Protein AF-A0A453GBL3-F1 (afdb_monomer)

Sequence (141 aa):
MADIVLGLTKSVVEGTLSKVKSAIEEEAGLKVRVQHDLVSITGEFEMMQSFLNAVDREQVQNNVVRTWVRQLRDLAYDVEDCIEFVIHVDNKSSTWWRRLLPSCMVAVPPLDEAVSDVKQLKARVEDVSQRNMRYNLISDP

Organism: Aegilops tauschii subsp. strangulata (NCBI:txid200361)

Radius of gyration: 23.39 Å; Cα contacts (8 Å, |Δi|>4): 67; chains: 1; bounding box: 52×24×80 Å

pLDDT: mean 83.93, std 12.63, range [44.25, 97.0]

Foldseek 3Di:
DVVVVVVVVVVVVVVLVVLLVVLVVVLVVLVVLLVVLVVLLVVLVVVVVVVVVVQDPVNCVDPLVVVLVVLVVVLVVLNVVLVVLVVVLVVVVVCSCLSSDPPVVDDPRSSVVSSVSSVVSSVSSVVSVVSCCVPPVDPDD

Solvent-accessible surface area (backbone atoms only — not comparable to full-atom values): 8006 Å² total; per-residue (Å²): 113,68,67,60,54,52,52,52,50,50,52,54,51,53,53,48,53,52,51,54,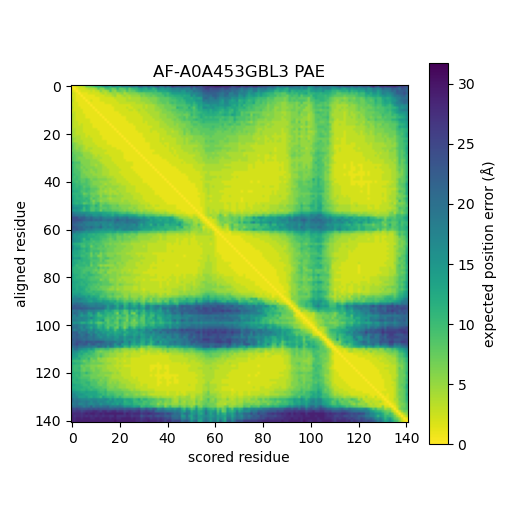51,53,48,52,55,51,52,53,53,47,54,54,50,44,53,53,45,52,52,52,44,46,56,52,49,54,51,52,51,52,50,60,73,70,57,50,83,71,55,57,70,37,68,66,52,47,51,49,55,49,52,52,53,56,49,49,52,55,50,52,56,48,50,54,50,43,54,54,38,60,77,52,53,84,56,60,68,55,71,76,48,62,78,93,78,51,74,84,54,63,61,62,52,43,43,51,51,50,52,51,48,40,54,51,52,52,51,54,53,53,51,41,51,76,77,57,70,64,95,70,133

Structure (mmCIF, N/CA/C/O backbone):
data_AF-A0A453GBL3-F1
#
_entry.id   AF-A0A453GBL3-F1
#
loop_
_atom_site.group_PDB
_atom_site.id
_atom_site.type_symbol
_atom_site.label_atom_id
_atom_site.label_alt_id
_atom_site.label_comp_id
_atom_site.label_asym_id
_atom_site.label_entity_id
_atom_site.label_seq_id
_atom_site.pdbx_PDB_ins_code
_atom_site.Cartn_x
_atom_site.Cartn_y
_atom_site.Cartn_z
_atom_site.occupancy
_atom_site.B_iso_or_equiv
_atom_site.auth_seq_id
_atom_site.auth_comp_id
_atom_site.auth_asym_id
_atom_site.auth_atom_id
_atom_site.pdbx_PDB_model_num
ATOM 1 N N . MET A 1 1 ? 28.535 7.336 -46.933 1.00 70.38 1 MET A N 1
ATOM 2 C CA . MET A 1 1 ? 27.222 6.727 -46.601 1.00 70.38 1 MET A CA 1
ATOM 3 C C . MET A 1 1 ? 27.321 5.832 -45.366 1.00 70.38 1 MET A C 1
ATOM 5 O O . MET A 1 1 ? 26.498 5.995 -44.476 1.00 70.38 1 MET A O 1
ATOM 9 N N . ALA A 1 2 ? 28.341 4.968 -45.261 1.00 84.12 2 ALA A N 1
ATOM 10 C CA . ALA A 1 2 ? 28.565 4.105 -44.094 1.00 84.12 2 ALA A CA 1
ATOM 11 C C . ALA A 1 2 ? 28.673 4.861 -42.750 1.00 84.12 2 ALA A C 1
ATOM 13 O O . ALA A 1 2 ? 28.019 4.467 -41.792 1.00 84.12 2 ALA A O 1
ATOM 14 N N . ASP A 1 3 ? 29.395 5.987 -42.693 1.00 88.75 3 ASP A N 1
ATOM 15 C CA . ASP A 1 3 ? 29.578 6.748 -41.441 1.00 88.75 3 ASP A CA 1
ATOM 16 C C . ASP A 1 3 ? 28.279 7.367 -40.902 1.00 88.75 3 ASP A C 1
ATOM 18 O O . ASP A 1 3 ? 28.069 7.433 -39.693 1.00 88.75 3 ASP A O 1
ATOM 22 N N . ILE A 1 4 ? 27.370 7.773 -41.798 1.00 91.38 4 ILE A N 1
ATOM 23 C CA . ILE A 1 4 ? 26.052 8.311 -41.426 1.00 91.38 4 ILE A CA 1
ATOM 24 C C . ILE A 1 4 ? 25.187 7.195 -40.838 1.00 91.38 4 ILE A C 1
ATOM 26 O O . ILE A 1 4 ? 24.590 7.369 -39.779 1.00 91.38 4 ILE A O 1
ATOM 30 N N . VAL A 1 5 ? 25.150 6.032 -41.495 1.00 93.44 5 VAL A N 1
ATOM 31 C CA . VAL A 1 5 ? 24.410 4.861 -41.002 1.00 93.44 5 VAL A CA 1
ATOM 32 C C . VAL A 1 5 ? 24.958 4.402 -39.649 1.00 93.44 5 VAL A C 1
ATOM 34 O O . VAL A 1 5 ? 24.181 4.121 -38.737 1.00 93.44 5 VAL A O 1
ATOM 37 N N . LEU A 1 6 ? 26.283 4.389 -39.483 1.00 92.56 6 LEU A N 1
ATOM 38 C CA . LEU A 1 6 ? 26.938 4.051 -38.221 1.00 92.56 6 LEU A CA 1
ATOM 39 C C . LEU A 1 6 ? 26.584 5.048 -37.107 1.00 92.56 6 LEU A C 1
ATOM 41 O O . LEU A 1 6 ? 26.213 4.629 -36.010 1.00 92.56 6 LEU A O 1
ATOM 45 N N . GLY A 1 7 ? 26.644 6.353 -37.389 1.00 95.00 7 GLY A N 1
ATOM 46 C CA . GLY A 1 7 ? 26.283 7.404 -36.434 1.00 95.00 7 GLY A CA 1
ATOM 47 C C . GLY A 1 7 ? 24.820 7.329 -35.987 1.00 95.00 7 GLY A C 1
ATOM 48 O O . GLY A 1 7 ? 24.537 7.379 -34.790 1.00 95.00 7 GLY A O 1
ATOM 49 N N . LEU A 1 8 ? 23.894 7.127 -36.932 1.00 95.38 8 LEU A N 1
ATOM 50 C CA . LEU A 1 8 ? 22.469 6.934 -36.637 1.00 95.38 8 LEU A CA 1
ATOM 51 C C . LEU A 1 8 ? 22.235 5.682 -35.787 1.00 95.38 8 LEU A C 1
ATOM 53 O O . LEU A 1 8 ? 21.515 5.734 -34.792 1.00 95.38 8 LEU A O 1
ATOM 57 N N . THR A 1 9 ? 22.886 4.572 -36.140 1.00 94.69 9 THR A N 1
ATOM 58 C CA . THR A 1 9 ? 22.777 3.312 -35.394 1.00 94.69 9 THR A CA 1
ATOM 59 C C . THR A 1 9 ? 23.264 3.486 -33.956 1.00 94.69 9 THR A C 1
ATOM 61 O O . THR A 1 9 ? 22.574 3.076 -33.025 1.00 94.69 9 THR A O 1
ATOM 64 N N . LYS A 1 10 ? 24.406 4.158 -33.752 1.00 96.00 10 LYS A N 1
ATOM 65 C CA . LYS A 1 10 ? 24.935 4.457 -32.416 1.00 96.00 10 LYS A CA 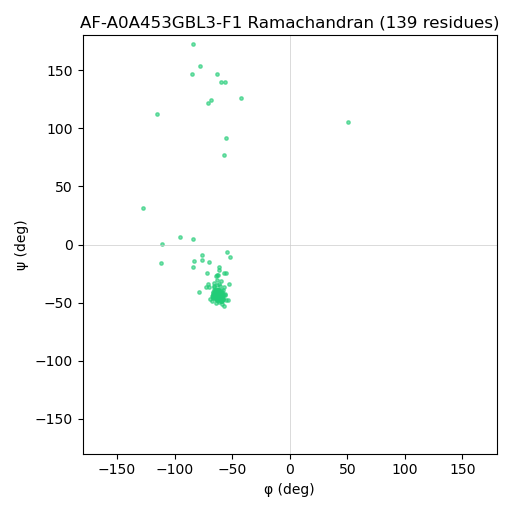1
ATOM 66 C C . LYS A 1 10 ? 23.940 5.267 -31.581 1.00 96.00 10 LYS A C 1
ATOM 68 O O . LYS A 1 10 ? 23.658 4.883 -30.451 1.00 96.00 10 LYS A O 1
ATOM 73 N N . SER A 1 11 ? 23.356 6.320 -32.155 1.00 95.81 11 SER A N 1
ATOM 74 C CA . SER A 1 11 ? 22.365 7.154 -31.462 1.00 95.81 11 SER A CA 1
ATOM 75 C C . SER A 1 11 ? 21.111 6.365 -31.061 1.00 95.81 11 SER A C 1
ATOM 77 O O . SER A 1 11 ? 20.637 6.491 -29.931 1.00 95.81 11 SER A O 1
ATOM 79 N N . VAL A 1 12 ? 20.601 5.496 -31.942 1.00 94.75 12 VAL A N 1
ATOM 80 C CA . VAL A 1 12 ? 19.447 4.633 -31.634 1.00 94.75 12 VAL A CA 1
ATOM 81 C C . VAL A 1 12 ? 19.772 3.645 -30.510 1.00 94.75 12 VAL A C 1
ATOM 83 O O . VAL A 1 12 ? 18.954 3.456 -29.605 1.00 94.75 12 VAL A O 1
ATOM 86 N N . VAL A 1 13 ? 20.962 3.037 -30.529 1.00 94.38 13 VAL A N 1
ATOM 87 C CA . VAL A 1 13 ? 21.408 2.111 -29.475 1.00 94.38 13 VAL A CA 1
ATOM 88 C C . VAL A 1 13 ? 21.571 2.837 -28.138 1.00 94.38 13 VAL A C 1
ATOM 90 O O . VAL A 1 13 ? 21.059 2.359 -27.129 1.00 94.38 13 VAL A O 1
ATOM 93 N N . GLU A 1 14 ? 22.211 4.008 -28.116 1.00 94.88 14 GLU A N 1
ATOM 94 C CA . GLU A 1 14 ? 22.366 4.831 -26.907 1.00 94.88 14 GLU A CA 1
ATOM 95 C C . GLU A 1 14 ? 21.008 5.251 -26.326 1.00 94.88 14 GLU A C 1
ATOM 97 O O . GLU A 1 14 ? 20.771 5.094 -25.126 1.00 94.88 14 GLU A O 1
ATOM 102 N N . GLY A 1 15 ? 20.080 5.702 -27.177 1.00 91.69 15 GLY A N 1
ATOM 103 C CA . GLY A 1 15 ? 18.719 6.044 -26.764 1.00 91.69 15 GLY A CA 1
ATOM 104 C C . GLY A 1 15 ? 17.952 4.842 -26.206 1.00 91.69 15 GLY A C 1
ATOM 105 O O . GLY A 1 15 ? 17.248 4.962 -25.204 1.00 91.69 15 GLY A O 1
ATOM 106 N N . THR A 1 16 ? 18.124 3.662 -26.805 1.00 89.50 16 THR A N 1
ATOM 107 C CA . THR A 1 16 ? 17.505 2.418 -26.319 1.00 89.50 16 THR A CA 1
ATOM 108 C C . THR A 1 16 ? 18.079 2.004 -24.965 1.00 89.50 16 THR A C 1
ATOM 110 O O . THR A 1 16 ? 17.318 1.701 -24.049 1.00 89.50 16 THR A O 1
ATOM 113 N N . LEU A 1 17 ? 19.404 2.059 -24.791 1.00 91.62 17 LEU A N 1
ATOM 114 C CA . LEU A 1 17 ? 20.064 1.770 -23.513 1.00 91.62 17 LEU A CA 1
ATOM 115 C C . LEU A 1 17 ? 19.612 2.726 -22.406 1.00 91.62 17 LEU A C 1
ATOM 117 O O . LEU A 1 17 ? 19.368 2.289 -21.282 1.00 91.62 17 LEU A O 1
ATOM 121 N N . SER A 1 18 ? 19.474 4.018 -22.715 1.00 90.38 18 SER A N 1
ATOM 122 C CA . SER A 1 18 ? 18.964 5.010 -21.765 1.00 90.38 18 SER A CA 1
ATOM 1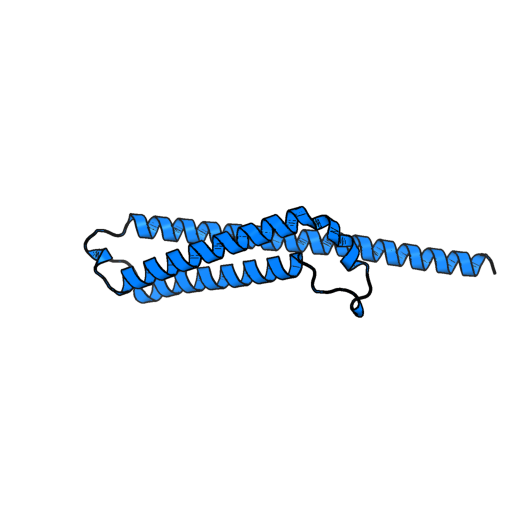23 C C . SER A 1 18 ? 17.529 4.692 -21.328 1.00 90.38 18 SER A C 1
ATOM 125 O O . SER A 1 18 ? 17.254 4.688 -20.129 1.00 90.38 18 SER A O 1
ATOM 127 N N . LYS A 1 19 ? 16.641 4.333 -22.265 1.00 87.44 19 LYS A N 1
ATOM 128 C CA . LYS A 1 19 ? 15.262 3.922 -21.946 1.00 87.44 19 LYS A CA 1
ATOM 129 C C . LYS A 1 19 ? 15.207 2.667 -21.078 1.00 87.44 19 LYS A C 1
ATOM 131 O O . LYS A 1 19 ? 14.443 2.631 -20.120 1.00 87.44 19 LYS A O 1
ATOM 136 N N . VAL A 1 20 ? 16.034 1.665 -21.382 1.00 85.25 20 VAL A N 1
ATOM 137 C CA . VAL A 1 20 ? 16.131 0.436 -20.578 1.00 85.25 20 VAL A CA 1
ATOM 138 C C . VAL A 1 20 ? 16.549 0.748 -19.144 1.00 85.25 20 VAL A C 1
ATOM 140 O O . VAL A 1 20 ? 15.900 0.276 -18.216 1.00 85.25 20 VAL A O 1
ATOM 143 N N . LYS A 1 21 ? 17.575 1.585 -18.948 1.00 88.50 21 LYS A N 1
ATOM 144 C CA . LYS A 1 21 ? 18.006 2.003 -17.604 1.00 88.50 21 LYS A CA 1
ATOM 145 C C . LYS A 1 21 ? 16.895 2.726 -16.840 1.00 88.50 21 LYS A C 1
ATOM 147 O O . LYS A 1 21 ? 16.608 2.354 -15.709 1.00 88.50 21 LYS A O 1
ATOM 152 N N . SER A 1 22 ? 16.230 3.689 -17.482 1.00 87.19 22 SER A N 1
ATOM 153 C CA . SER A 1 22 ? 15.130 4.438 -16.863 1.00 87.19 22 SER A CA 1
ATOM 154 C C . SER A 1 22 ? 13.971 3.529 -16.444 1.00 87.19 22 SER A C 1
ATOM 156 O O . SER A 1 22 ? 13.420 3.713 -15.364 1.00 87.19 22 SER A O 1
ATOM 158 N N . ALA A 1 23 ? 13.608 2.540 -17.267 1.00 83.56 23 ALA A N 1
ATOM 159 C CA . ALA A 1 23 ? 12.529 1.608 -16.943 1.00 83.56 23 ALA A CA 1
ATOM 160 C C . ALA A 1 23 ? 12.861 0.737 -15.716 1.00 83.56 23 ALA A C 1
ATOM 162 O O . ALA A 1 23 ? 11.986 0.511 -14.879 1.00 83.56 23 ALA A O 1
ATOM 163 N N . ILE A 1 24 ? 14.120 0.292 -15.594 1.00 84.06 24 ILE A N 1
ATOM 164 C CA . ILE A 1 24 ? 14.616 -0.476 -14.438 1.00 84.06 24 ILE A CA 1
ATOM 165 C C . ILE A 1 24 ? 14.567 0.374 -13.161 1.00 84.06 24 ILE A C 1
ATOM 167 O O . ILE A 1 24 ? 14.078 -0.089 -12.132 1.00 84.06 24 ILE A O 1
ATOM 171 N N . GLU A 1 25 ? 15.054 1.616 -13.221 1.00 88.69 25 GLU A N 1
ATOM 172 C CA . GLU A 1 25 ? 15.048 2.538 -12.077 1.00 88.69 25 GLU A CA 1
ATOM 173 C C . GLU A 1 25 ? 13.620 2.869 -11.616 1.00 88.69 25 GLU A C 1
ATOM 175 O O . GLU A 1 25 ? 13.335 2.874 -10.417 1.00 88.69 25 GLU A O 1
ATOM 180 N N . GLU A 1 26 ? 12.700 3.091 -12.557 1.00 86.50 26 GLU A N 1
ATOM 181 C CA . GLU A 1 26 ? 11.294 3.360 -12.259 1.00 86.50 26 GLU A CA 1
ATOM 182 C C . GLU A 1 26 ? 10.602 2.158 -11.601 1.00 86.50 26 GLU A C 1
ATOM 184 O O . GLU A 1 26 ? 9.885 2.325 -10.613 1.00 86.50 26 GLU A O 1
ATOM 189 N N . GLU A 1 27 ? 10.818 0.944 -12.119 1.00 84.25 27 GLU A N 1
ATOM 190 C CA . GLU A 1 27 ? 10.275 -0.287 -11.533 1.00 84.25 27 GLU A CA 1
ATOM 191 C C . GLU A 1 27 ? 10.801 -0.502 -10.110 1.00 84.25 27 GLU A C 1
ATOM 193 O O . GLU A 1 27 ? 10.012 -0.729 -9.191 1.00 84.25 27 GLU A O 1
ATOM 198 N N . ALA A 1 28 ? 12.112 -0.347 -9.901 1.00 87.25 28 ALA A N 1
ATOM 199 C CA . ALA A 1 28 ? 12.715 -0.436 -8.575 1.00 87.25 28 ALA A CA 1
ATOM 200 C C . ALA A 1 28 ? 12.110 0.597 -7.609 1.00 87.25 28 ALA A C 1
ATOM 202 O O . ALA A 1 28 ? 11.749 0.260 -6.480 1.00 87.25 28 ALA A O 1
ATOM 203 N N . GLY A 1 29 ? 11.928 1.841 -8.065 1.00 90.25 29 GLY A N 1
ATOM 204 C CA . GLY A 1 29 ? 11.304 2.898 -7.273 1.00 90.25 29 GLY A CA 1
ATOM 205 C C . GLY A 1 29 ? 9.854 2.594 -6.883 1.00 90.25 29 GLY A C 1
ATOM 206 O O . GLY A 1 29 ? 9.450 2.896 -5.760 1.00 90.25 29 GLY A O 1
ATOM 207 N N . LEU A 1 30 ? 9.063 1.992 -7.775 1.00 89.56 30 LEU A N 1
ATOM 208 C CA . LEU A 1 30 ? 7.684 1.580 -7.482 1.00 89.56 30 LEU A CA 1
ATOM 209 C C . LEU A 1 30 ? 7.638 0.450 -6.452 1.00 89.56 30 LEU A C 1
ATOM 211 O O . LEU A 1 30 ? 6.858 0.541 -5.505 1.00 89.56 30 LEU A O 1
ATOM 215 N N . LYS A 1 31 ? 8.506 -0.562 -6.581 1.00 87.88 31 LYS A N 1
ATOM 216 C CA . LYS A 1 31 ? 8.593 -1.665 -5.609 1.00 87.88 31 LYS A CA 1
ATOM 217 C C . LYS A 1 31 ? 8.940 -1.157 -4.208 1.00 87.88 31 LYS A C 1
ATOM 219 O O . LYS A 1 31 ? 8.289 -1.544 -3.242 1.00 87.88 31 LYS A O 1
ATOM 224 N N . VAL A 1 32 ? 9.893 -0.225 -4.101 1.00 92.06 32 VAL A N 1
ATOM 225 C CA . VAL A 1 32 ? 10.245 0.417 -2.821 1.00 92.06 32 VAL A CA 1
ATOM 226 C C . VAL A 1 32 ? 9.057 1.182 -2.227 1.00 92.06 32 VAL A C 1
ATOM 228 O O . VAL A 1 32 ? 8.818 1.092 -1.024 1.00 92.06 32 VAL A O 1
ATOM 231 N N . ARG A 1 33 ? 8.282 1.908 -3.047 1.00 92.69 33 ARG A N 1
ATOM 232 C CA . ARG A 1 33 ? 7.080 2.622 -2.575 1.00 92.69 33 ARG A CA 1
ATOM 233 C C . ARG A 1 33 ? 6.009 1.670 -2.047 1.00 92.69 33 ARG A C 1
ATOM 235 O O . ARG A 1 33 ? 5.517 1.890 -0.945 1.00 92.69 33 ARG A O 1
ATOM 242 N N . VAL A 1 34 ? 5.699 0.604 -2.789 1.00 92.19 34 VAL A N 1
ATOM 243 C CA . VAL A 1 34 ? 4.743 -0.430 -2.351 1.00 92.19 34 VAL A CA 1
ATOM 244 C C . VAL A 1 34 ? 5.189 -1.046 -1.031 1.00 92.19 34 VAL A C 1
ATOM 246 O O . VAL A 1 34 ? 4.398 -1.123 -0.097 1.00 92.19 34 VAL A O 1
ATOM 249 N N . GLN A 1 35 ? 6.465 -1.421 -0.917 1.00 92.31 35 GLN A N 1
ATOM 250 C CA . GLN A 1 35 ? 7.007 -1.983 0.317 1.00 92.31 35 GLN A CA 1
ATOM 251 C C . GLN A 1 35 ? 6.845 -1.021 1.503 1.00 92.31 35 GLN A C 1
ATOM 253 O O . GLN A 1 35 ? 6.407 -1.437 2.572 1.00 92.31 35 GLN A O 1
ATOM 258 N N . HIS A 1 36 ? 7.177 0.258 1.321 1.00 95.94 36 HIS A N 1
ATOM 259 C CA . HIS A 1 36 ? 7.029 1.269 2.366 1.00 95.94 36 HIS A CA 1
ATOM 260 C C . HIS A 1 36 ? 5.570 1.414 2.829 1.00 95.94 36 HIS A C 1
ATOM 262 O O . HIS A 1 36 ? 5.298 1.468 4.029 1.00 95.94 36 HIS A O 1
ATOM 268 N N . ASP A 1 37 ? 4.624 1.457 1.892 1.00 96.19 37 ASP A N 1
ATOM 269 C CA . ASP A 1 37 ? 3.210 1.604 2.231 1.00 96.19 37 ASP A CA 1
ATOM 270 C C . ASP A 1 37 ? 2.639 0.344 2.900 1.00 96.19 37 ASP A C 1
ATOM 272 O O . ASP A 1 37 ? 1.900 0.472 3.874 1.00 96.19 37 ASP A O 1
ATOM 276 N N . LEU A 1 38 ? 3.059 -0.859 2.489 1.00 94.31 38 LEU A N 1
ATOM 277 C CA . LEU A 1 38 ? 2.699 -2.112 3.169 1.00 94.31 38 LEU A CA 1
ATOM 278 C C . LEU A 1 38 ? 3.231 -2.177 4.609 1.00 94.31 38 LEU A C 1
ATOM 280 O O . LEU A 1 38 ? 2.519 -2.629 5.507 1.00 94.31 38 LEU A O 1
ATOM 284 N N . VAL A 1 39 ? 4.450 -1.689 4.859 1.00 96.06 39 VAL A N 1
ATOM 285 C CA . VAL A 1 39 ? 4.996 -1.578 6.225 1.00 96.06 39 VAL A CA 1
ATOM 286 C C . VAL A 1 39 ? 4.153 -0.619 7.071 1.00 96.06 39 VAL A C 1
ATOM 288 O O . VAL A 1 39 ? 3.821 -0.938 8.210 1.00 96.06 39 VAL A O 1
ATOM 291 N N . SER A 1 40 ? 3.750 0.525 6.509 1.00 95.50 40 SER A N 1
ATOM 292 C CA . SER A 1 40 ? 2.872 1.483 7.196 1.00 95.50 40 SER A CA 1
ATOM 293 C C . SER A 1 40 ? 1.509 0.875 7.538 1.00 95.50 40 SER A C 1
ATOM 295 O O . SER A 1 40 ? 1.032 1.039 8.657 1.00 95.50 40 SER A O 1
ATOM 297 N N . ILE A 1 41 ? 0.896 0.156 6.591 1.00 96.00 41 ILE A N 1
ATOM 298 C CA . ILE A 1 41 ? -0.375 -0.554 6.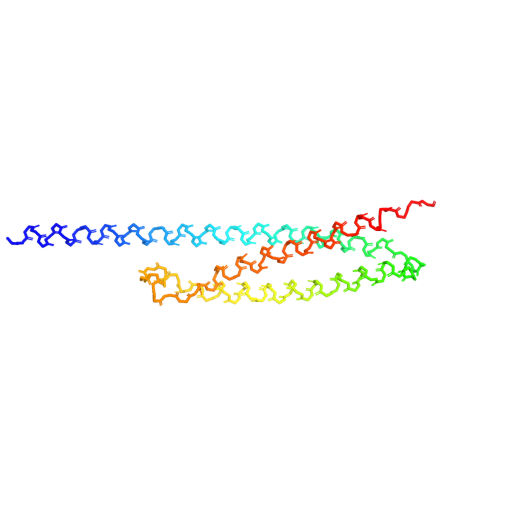799 1.00 96.00 41 ILE A CA 1
ATOM 299 C C . ILE A 1 41 ? -0.228 -1.590 7.918 1.00 96.00 41 ILE A C 1
ATOM 301 O O . ILE A 1 41 ? -1.091 -1.676 8.787 1.00 96.00 41 ILE A O 1
ATOM 305 N N . THR A 1 42 ? 0.877 -2.339 7.925 1.00 95.88 42 THR A N 1
ATOM 306 C CA . THR A 1 42 ? 1.155 -3.358 8.947 1.00 95.88 42 THR A CA 1
ATOM 307 C C . THR A 1 42 ? 1.182 -2.742 10.346 1.00 95.88 42 THR A C 1
ATOM 309 O O . THR A 1 42 ? 0.483 -3.229 11.230 1.00 95.88 42 THR A O 1
ATOM 312 N N . GLY A 1 43 ? 1.906 -1.634 10.538 1.00 95.81 43 GLY A N 1
ATOM 313 C CA . GLY A 1 43 ? 1.981 -0.964 11.841 1.00 95.81 43 GLY A CA 1
ATOM 314 C C . GLY A 1 43 ? 0.624 -0.455 12.347 1.00 95.81 43 GLY A C 1
ATOM 315 O O . GLY A 1 43 ? 0.301 -0.600 13.525 1.00 95.81 43 GLY A O 1
ATOM 316 N N . GLU A 1 44 ? -0.217 0.085 11.461 1.00 95.06 44 GLU A N 1
ATOM 317 C CA . GLU A 1 44 ? -1.58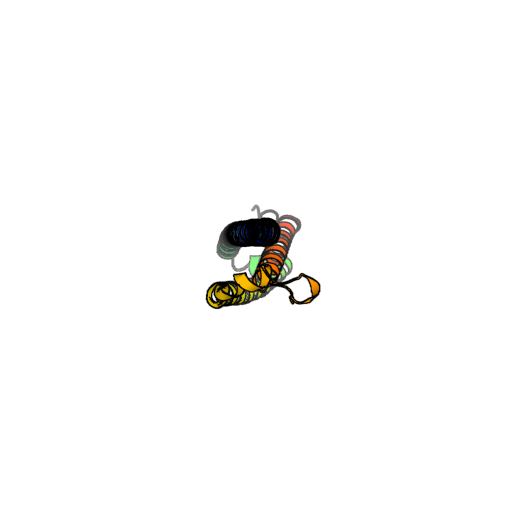3 0.482 11.832 1.00 95.06 44 GLU A CA 1
ATOM 318 C C . GLU A 1 44 ? -2.439 -0.729 12.222 1.00 95.06 44 GLU A C 1
ATOM 320 O O . GLU A 1 44 ? -3.163 -0.682 13.215 1.00 95.06 44 GLU A O 1
ATOM 325 N N . PHE A 1 45 ? -2.328 -1.846 11.499 1.00 95.19 45 PHE A N 1
ATOM 326 C CA . PHE A 1 45 ? -3.049 -3.074 11.836 1.00 95.19 45 PHE A CA 1
ATOM 327 C C . PHE A 1 45 ? -2.599 -3.690 13.165 1.00 95.19 45 PHE A C 1
ATOM 329 O O . PHE A 1 45 ? -3.440 -4.194 13.910 1.00 95.19 45 PHE A O 1
ATOM 336 N N . GLU A 1 46 ? -1.313 -3.611 13.508 1.00 95.25 46 GLU A N 1
ATOM 337 C CA . GLU A 1 46 ? -0.799 -4.014 14.825 1.00 95.25 46 GLU A CA 1
ATOM 338 C C . GLU A 1 46 ? -1.413 -3.167 15.953 1.00 95.25 46 GLU A C 1
ATOM 340 O O . GLU A 1 46 ? -1.853 -3.699 16.980 1.00 95.25 46 GLU A O 1
ATOM 345 N N . MET A 1 47 ? -1.523 -1.850 15.747 1.00 91.44 47 MET A N 1
ATOM 346 C CA . MET A 1 47 ? -2.197 -0.948 16.687 1.00 91.44 47 MET A CA 1
ATOM 347 C C . MET A 1 47 ? -3.694 -1.253 16.799 1.00 91.44 47 MET A C 1
ATOM 349 O O . MET A 1 47 ? -4.240 -1.320 17.903 1.00 91.44 47 MET A O 1
ATOM 353 N N . MET A 1 48 ? -4.364 -1.490 15.672 1.00 91.38 48 MET A N 1
ATOM 354 C CA . MET A 1 48 ? -5.783 -1.842 15.630 1.00 91.38 48 MET A CA 1
ATOM 355 C C . MET A 1 48 ? -6.061 -3.187 16.317 1.00 91.38 48 MET A C 1
ATOM 357 O O . MET A 1 48 ? -7.025 -3.299 17.075 1.00 91.38 48 MET A O 1
ATOM 361 N N . GLN A 1 49 ? -5.202 -4.191 16.123 1.00 92.06 49 GLN A N 1
ATOM 362 C CA . GLN A 1 49 ? -5.278 -5.469 16.832 1.00 92.06 49 GLN A CA 1
ATOM 363 C C . GLN A 1 49 ? -5.085 -5.285 18.342 1.00 92.06 49 GLN A C 1
ATOM 365 O O . GLN A 1 49 ? -5.839 -5.850 19.135 1.00 92.06 49 GLN A O 1
ATOM 370 N N . SER A 1 50 ? -4.108 -4.473 18.746 1.00 89.81 50 SER A N 1
ATOM 371 C CA . SER A 1 50 ? -3.866 -4.162 20.159 1.00 89.81 50 SER A CA 1
ATOM 372 C C . SER A 1 50 ? -5.083 -3.498 20.804 1.00 89.81 50 SER A C 1
ATOM 374 O O . SER A 1 50 ? -5.476 -3.878 21.906 1.00 89.81 50 SER A O 1
ATOM 376 N N . PHE A 1 51 ? -5.733 -2.573 20.091 1.00 84.94 51 PHE A N 1
ATOM 377 C CA . PHE A 1 51 ? -6.989 -1.971 20.531 1.00 84.94 51 PHE A CA 1
ATOM 378 C C . PHE A 1 51 ? -8.086 -3.026 20.712 1.00 84.94 51 PHE A C 1
ATOM 380 O O . PHE A 1 51 ? -8.702 -3.075 21.771 1.00 84.94 51 PHE A O 1
ATOM 387 N N . LEU A 1 52 ? -8.300 -3.914 19.733 1.00 87.69 52 LEU A N 1
ATOM 388 C CA . LEU A 1 52 ? -9.303 -4.981 19.850 1.00 87.69 52 LEU A CA 1
ATOM 389 C C . LEU A 1 52 ? -9.078 -5.882 21.072 1.00 87.69 52 LEU A C 1
ATOM 391 O O . LEU A 1 52 ? -10.047 -6.303 21.696 1.00 87.69 52 LEU A O 1
ATOM 395 N N . ASN A 1 53 ? -7.821 -6.158 21.423 1.00 86.88 53 ASN A N 1
ATOM 396 C CA . ASN A 1 53 ? -7.474 -6.965 22.595 1.00 86.88 53 ASN A CA 1
ATOM 397 C C . ASN A 1 53 ? -7.723 -6.239 23.928 1.00 86.88 53 ASN A C 1
ATOM 399 O O . ASN A 1 53 ? -7.900 -6.899 24.950 1.00 86.88 53 ASN A O 1
ATOM 403 N N . ALA A 1 54 ? -7.718 -4.904 23.928 1.00 84.19 54 ALA A N 1
ATOM 404 C CA . ALA A 1 54 ? -7.983 -4.090 25.111 1.00 84.19 54 ALA A CA 1
ATOM 405 C C . ALA A 1 54 ? -9.485 -3.863 25.366 1.00 84.19 54 ALA A C 1
ATOM 407 O O . ALA A 1 54 ? -9.866 -3.530 26.486 1.00 84.19 54 ALA A O 1
ATOM 408 N N . VAL A 1 55 ? -10.335 -4.047 24.351 1.00 82.25 55 VAL A N 1
ATOM 409 C CA . VAL A 1 55 ? -11.789 -3.866 24.464 1.00 82.25 55 VAL A CA 1
ATOM 410 C C . VAL A 1 55 ? -12.407 -4.991 25.305 1.00 82.25 55 VAL A C 1
ATOM 412 O O . VAL A 1 55 ? -12.321 -6.171 24.959 1.00 82.25 55 VAL A O 1
ATOM 415 N N . ASP A 1 56 ? -13.088 -4.629 26.394 1.00 80.56 56 ASP A N 1
ATOM 416 C CA . ASP A 1 56 ? -13.813 -5.575 27.251 1.00 80.56 56 ASP A CA 1
ATOM 417 C C . ASP A 1 56 ? -15.238 -5.898 26.739 1.00 80.56 56 ASP A C 1
ATOM 419 O O . ASP A 1 56 ? -15.757 -5.303 25.791 1.00 80.56 56 ASP A O 1
ATOM 423 N N . ARG A 1 57 ? -15.912 -6.868 27.378 1.00 73.56 57 ARG A N 1
ATOM 424 C CA . ARG A 1 57 ? -17.257 -7.322 26.966 1.00 73.56 57 ARG A CA 1
ATOM 425 C C . ARG A 1 57 ? -18.343 -6.248 27.088 1.00 73.56 57 ARG A C 1
ATOM 427 O O . ARG A 1 57 ? -19.339 -6.340 26.367 1.00 73.56 57 ARG A O 1
ATOM 434 N N . GLU A 1 58 ? -18.192 -5.282 27.989 1.00 72.50 58 GLU A N 1
ATOM 435 C CA . GLU A 1 58 ? -19.171 -4.209 28.189 1.00 72.50 58 GLU A CA 1
ATOM 436 C C . GLU A 1 58 ? -19.013 -3.141 27.103 1.00 72.50 58 GLU A C 1
ATOM 438 O O . GLU A 1 58 ? -19.998 -2.722 26.489 1.00 72.50 58 GLU A O 1
ATOM 443 N N . GLN A 1 59 ? -17.772 -2.802 26.755 1.00 73.44 59 GLN A N 1
ATOM 444 C CA . GLN A 1 59 ? -17.432 -1.883 25.672 1.00 73.44 59 GLN A CA 1
ATOM 445 C C . GLN A 1 59 ? -17.877 -2.401 24.298 1.00 73.44 59 GLN A C 1
ATOM 447 O O . GLN A 1 59 ? -18.275 -1.607 23.444 1.00 73.44 59 GLN A O 1
ATOM 452 N N . VAL A 1 60 ? -17.920 -3.722 24.080 1.00 73.62 60 VAL A N 1
ATOM 453 C CA . VAL A 1 60 ? -18.473 -4.315 22.843 1.00 73.62 60 VAL A CA 1
ATOM 454 C C . VAL A 1 60 ? -19.961 -3.991 22.647 1.00 73.62 60 VAL A C 1
ATOM 456 O O . VAL A 1 60 ? -20.442 -4.015 21.515 1.00 73.62 60 VAL A O 1
ATOM 459 N N . GLN A 1 61 ? -20.717 -3.649 23.696 1.00 78.69 61 GLN A N 1
ATOM 460 C CA . GLN A 1 61 ? -22.114 -3.219 23.534 1.00 78.69 61 GLN A CA 1
ATOM 461 C C . GLN A 1 61 ? -22.238 -1.783 23.006 1.00 78.69 61 GLN A C 1
ATOM 463 O O . GLN A 1 61 ? -23.309 -1.391 22.537 1.00 78.69 61 GLN A O 1
ATOM 468 N N . ASN A 1 62 ? -21.153 -1.002 23.014 1.00 84.25 62 ASN A N 1
ATOM 469 C CA . ASN A 1 62 ? -21.139 0.344 22.460 1.00 84.25 62 ASN A CA 1
ATOM 470 C C . ASN A 1 62 ? -21.269 0.303 20.924 1.00 84.25 62 ASN A C 1
ATOM 4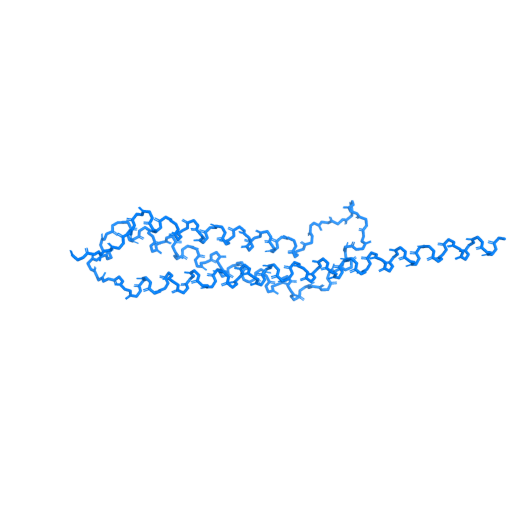72 O O . ASN A 1 62 ? -20.465 -0.306 20.214 1.00 84.25 62 ASN A O 1
ATOM 476 N N . ASN A 1 63 ? -22.276 0.999 20.390 1.00 86.31 63 ASN A N 1
ATOM 477 C CA . ASN A 1 63 ? -22.549 1.055 18.950 1.00 86.31 63 ASN A CA 1
ATOM 478 C C . ASN A 1 63 ? -21.384 1.630 18.124 1.00 86.31 63 ASN A C 1
ATOM 480 O O . ASN A 1 63 ? -21.191 1.218 16.976 1.00 86.31 63 ASN A O 1
ATOM 484 N N . VAL A 1 64 ? -20.598 2.550 18.691 1.00 85.38 64 VAL A N 1
ATOM 485 C CA . VAL A 1 64 ? -19.404 3.121 18.049 1.00 85.38 64 VAL A CA 1
ATOM 486 C C . VAL A 1 64 ? -18.323 2.053 17.917 1.00 85.38 64 VAL A C 1
ATOM 488 O O . VAL A 1 64 ? -17.830 1.827 16.811 1.00 85.38 64 VAL A O 1
ATOM 491 N N . VAL A 1 65 ? -18.036 1.322 19.000 1.00 85.56 65 VAL A N 1
ATOM 492 C CA . VAL A 1 65 ? -17.069 0.211 19.007 1.00 85.56 65 VAL A CA 1
ATOM 493 C C . VAL A 1 65 ? -17.489 -0.862 18.004 1.00 85.56 65 VAL A C 1
ATOM 495 O O . VAL A 1 65 ? -16.700 -1.238 17.142 1.00 85.56 65 VAL A O 1
ATOM 498 N N . ARG A 1 66 ? -18.759 -1.289 18.009 1.00 88.06 66 ARG A N 1
ATOM 499 C CA . ARG A 1 66 ? -19.277 -2.271 17.034 1.00 88.06 66 ARG A CA 1
ATOM 500 C C . ARG A 1 66 ? -19.134 -1.806 15.588 1.00 88.06 66 ARG A C 1
ATOM 502 O O . ARG A 1 66 ? -18.806 -2.606 14.712 1.00 88.06 66 ARG A O 1
ATOM 509 N N . THR A 1 67 ? -19.398 -0.527 15.328 1.00 89.88 67 THR A N 1
ATOM 510 C CA . THR A 1 67 ? -19.257 0.054 13.988 1.00 89.88 67 THR A CA 1
ATOM 511 C C . THR A 1 67 ? -17.801 0.058 13.549 1.00 89.88 67 THR A C 1
ATOM 513 O O . THR A 1 67 ? -17.513 -0.315 12.412 1.00 89.88 67 THR A O 1
ATOM 516 N N . TRP A 1 68 ? -16.890 0.427 14.446 1.00 90.00 68 TRP A N 1
ATOM 517 C CA . TRP A 1 68 ? -15.464 0.448 14.164 1.00 90.00 68 TRP A CA 1
ATOM 518 C C . TRP A 1 68 ? -14.899 -0.961 13.936 1.00 90.00 68 TRP A C 1
ATOM 520 O O . TRP A 1 68 ? -14.240 -1.185 12.927 1.00 90.00 68 TRP A O 1
ATOM 530 N N . VAL A 1 69 ? -15.260 -1.940 14.774 1.00 89.69 69 VAL A N 1
ATOM 531 C CA . VAL A 1 69 ? -14.892 -3.360 14.594 1.00 89.69 69 VAL A CA 1
ATOM 532 C C . VAL A 1 69 ? -15.357 -3.883 13.234 1.00 89.69 69 VAL A C 1
ATOM 534 O O . VAL A 1 69 ? -14.610 -4.568 12.539 1.00 89.69 69 VAL A O 1
ATOM 537 N N . ARG A 1 70 ? -16.585 -3.541 12.818 1.00 92.44 70 ARG A N 1
ATOM 538 C CA . ARG A 1 70 ? -17.090 -3.905 11.489 1.00 92.44 70 ARG A CA 1
ATOM 539 C C . ARG A 1 70 ? -16.242 -3.279 10.379 1.00 92.44 70 ARG A C 1
ATOM 541 O O . ARG A 1 70 ? -15.857 -3.991 9.464 1.00 92.44 70 ARG A O 1
ATOM 548 N N . GLN A 1 71 ? -15.940 -1.983 10.470 1.00 92.81 71 GLN A N 1
ATOM 549 C CA . GLN A 1 71 ? -15.106 -1.288 9.482 1.00 92.81 71 GLN A CA 1
ATOM 550 C C . GLN A 1 71 ? -13.688 -1.858 9.409 1.00 92.81 71 GLN A C 1
ATOM 552 O O . GLN A 1 71 ? -13.156 -1.983 8.314 1.00 92.81 71 GLN A O 1
ATOM 557 N N . LEU A 1 72 ? -13.095 -2.218 10.548 1.00 92.81 72 LEU A N 1
ATOM 558 C CA . LEU A 1 72 ? -11.785 -2.857 10.610 1.00 92.81 72 LEU A CA 1
ATOM 559 C C . LEU A 1 72 ? -11.796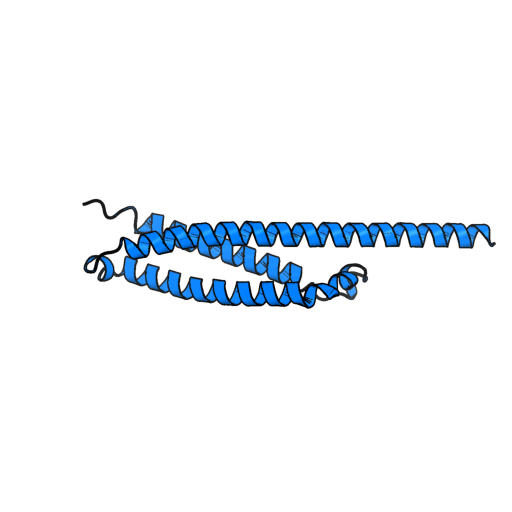 -4.240 9.953 1.00 92.81 72 LEU A C 1
ATOM 561 O O . LEU A 1 72 ? -10.879 -4.571 9.214 1.00 92.81 72 LEU A O 1
ATOM 565 N N . ARG A 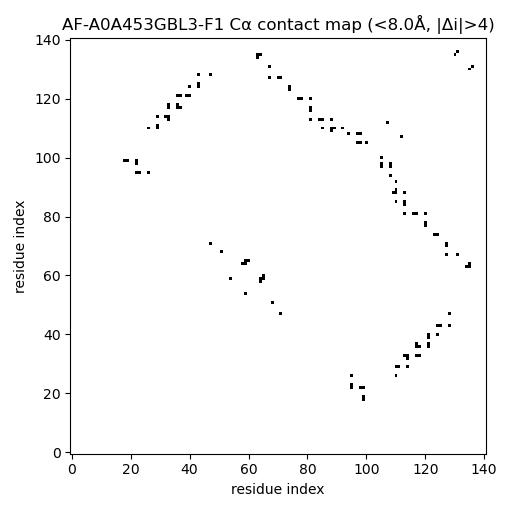1 73 ? -12.845 -5.037 10.176 1.00 94.50 73 ARG A N 1
ATOM 566 C CA . ARG A 1 73 ? -13.000 -6.326 9.494 1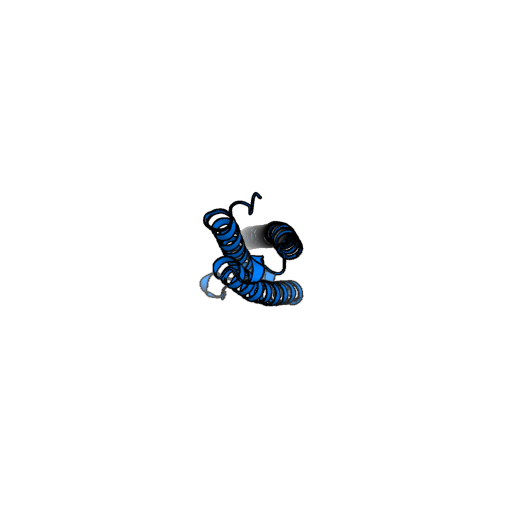.00 94.50 73 ARG A CA 1
ATOM 567 C C . ARG A 1 73 ? -13.142 -6.151 7.983 1.00 94.50 73 ARG A C 1
ATOM 569 O O . ARG A 1 73 ? -12.491 -6.870 7.241 1.00 94.50 73 ARG A O 1
ATOM 576 N N . ASP A 1 74 ? -13.983 -5.215 7.544 1.00 95.44 74 ASP A N 1
ATOM 577 C CA . ASP A 1 74 ? -14.162 -4.929 6.117 1.00 95.44 74 ASP A CA 1
ATOM 578 C C . ASP A 1 74 ? -12.809 -4.495 5.501 1.00 95.44 74 ASP A C 1
ATOM 580 O O . ASP A 1 74 ? -12.395 -5.031 4.480 1.00 95.44 74 ASP A O 1
ATOM 584 N N . LEU A 1 75 ? -12.059 -3.634 6.203 1.00 95.12 75 LEU A N 1
ATOM 585 C CA . LEU A 1 75 ? -10.709 -3.204 5.823 1.00 95.12 75 LEU A CA 1
ATOM 586 C C . LEU A 1 75 ? -9.686 -4.354 5.799 1.00 95.12 75 LEU A C 1
ATOM 588 O O . LEU A 1 75 ? -8.788 -4.339 4.967 1.00 95.12 75 LEU A O 1
ATOM 592 N N . ALA A 1 76 ? -9.796 -5.346 6.686 1.00 94.44 76 ALA A N 1
ATOM 593 C CA . ALA A 1 76 ? -8.913 -6.512 6.684 1.00 94.44 76 ALA A CA 1
ATOM 594 C C . ALA A 1 76 ? -9.072 -7.346 5.403 1.00 94.44 76 ALA A C 1
ATOM 596 O O . ALA A 1 76 ? -8.066 -7.779 4.846 1.00 94.44 76 ALA A O 1
ATOM 597 N N . TYR A 1 77 ? -10.306 -7.505 4.907 1.00 94.94 77 TYR A N 1
ATOM 598 C CA . TYR A 1 77 ? -10.549 -8.146 3.611 1.00 94.94 77 TYR A CA 1
ATOM 599 C C . TYR A 1 77 ? -9.952 -7.334 2.459 1.00 94.94 77 TYR A C 1
ATOM 601 O O . TYR A 1 77 ? -9.279 -7.896 1.604 1.00 94.94 77 TYR A O 1
ATOM 609 N N . ASP A 1 78 ? -10.100 -6.004 2.477 1.00 93.38 78 ASP A N 1
ATOM 610 C CA . ASP A 1 78 ? -9.476 -5.149 1.457 1.00 93.38 78 ASP A CA 1
ATOM 611 C C . ASP A 1 78 ? -7.938 -5.267 1.443 1.00 93.38 78 ASP A C 1
ATOM 613 O O . ASP A 1 78 ? -7.314 -5.192 0.383 1.00 93.38 78 ASP A O 1
ATOM 617 N N . VAL A 1 79 ? -7.307 -5.433 2.615 1.00 93.25 79 VAL A N 1
ATOM 618 C CA . VAL A 1 79 ? -5.857 -5.661 2.718 1.00 93.25 79 VAL A CA 1
ATOM 619 C C . VAL A 1 79 ? -5.466 -7.018 2.138 1.00 93.25 79 VAL A C 1
ATOM 621 O O . VAL A 1 79 ? -4.477 -7.090 1.409 1.00 93.25 79 VAL A O 1
ATOM 624 N N . GLU A 1 80 ? -6.221 -8.074 2.441 1.00 91.19 80 GLU A N 1
ATOM 625 C CA . GLU A 1 80 ? -5.986 -9.422 1.911 1.00 91.19 80 GLU A CA 1
ATOM 626 C C . GLU A 1 80 ? -6.039 -9.432 0.375 1.00 91.19 80 GLU A C 1
ATOM 628 O O . GLU A 1 80 ? -5.064 -9.836 -0.266 1.00 91.19 80 GLU A O 1
ATOM 633 N N . ASP A 1 81 ? -7.106 -8.875 -0.203 1.00 89.69 81 ASP A N 1
ATOM 634 C CA . ASP A 1 81 ? -7.297 -8.776 -1.654 1.00 89.69 81 ASP A CA 1
ATOM 635 C C . ASP A 1 81 ? -6.166 -7.970 -2.322 1.00 89.69 81 ASP A C 1
ATOM 637 O O . ASP A 1 81 ? -5.630 -8.344 -3.371 1.00 89.69 81 ASP A O 1
ATOM 641 N N . CYS A 1 82 ? -5.751 -6.862 -1.699 1.00 89.62 82 CYS A N 1
ATOM 642 C CA . CYS A 1 82 ? -4.674 -6.022 -2.217 1.00 89.62 82 CYS A CA 1
ATOM 643 C C . CYS A 1 82 ? -3.316 -6.741 -2.195 1.00 89.62 82 CYS A C 1
ATOM 645 O O . CYS A 1 82 ? -2.551 -6.653 -3.159 1.00 89.62 82 CYS A O 1
ATOM 647 N N . ILE A 1 83 ? -3.010 -7.487 -1.128 1.00 87.56 83 ILE A N 1
ATOM 648 C CA . ILE A 1 83 ? -1.773 -8.272 -1.034 1.00 87.56 83 ILE A CA 1
ATOM 649 C C . ILE A 1 83 ? -1.755 -9.374 -2.098 1.00 87.56 83 ILE A C 1
ATOM 651 O O . ILE A 1 83 ? -0.725 -9.560 -2.753 1.00 87.56 83 ILE A O 1
ATOM 655 N N . GLU A 1 84 ? -2.873 -10.075 -2.314 1.00 87.06 84 GLU A N 1
ATOM 656 C CA . GLU A 1 84 ? -2.974 -11.088 -3.370 1.00 87.06 84 GLU A CA 1
ATOM 657 C C . GLU A 1 84 ? -2.677 -10.476 -4.747 1.00 87.06 84 GLU A C 1
ATOM 659 O O . GLU A 1 84 ? -1.876 -11.023 -5.516 1.00 87.06 84 GLU A O 1
ATOM 664 N N . PHE A 1 85 ? -3.238 -9.297 -5.032 1.00 84.44 85 PHE A N 1
ATOM 665 C CA . PHE A 1 85 ? -2.968 -8.569 -6.267 1.00 84.44 85 PHE A CA 1
ATOM 666 C C . PHE A 1 85 ? -1.491 -8.169 -6.408 1.00 84.44 85 PHE A C 1
ATOM 668 O O . PHE A 1 85 ? -0.881 -8.425 -7.450 1.00 84.44 85 PHE A O 1
ATOM 675 N N . VAL A 1 86 ? -0.871 -7.614 -5.361 1.00 85.56 86 VAL A N 1
ATOM 676 C CA . VAL A 1 86 ? 0.553 -7.227 -5.375 1.00 85.56 86 VAL A CA 1
ATOM 677 C C . VAL A 1 86 ? 1.457 -8.435 -5.642 1.00 85.56 86 VAL A C 1
ATOM 679 O O . VAL A 1 86 ? 2.345 -8.360 -6.495 1.00 85.56 86 VAL A O 1
ATOM 682 N N . ILE A 1 87 ? 1.216 -9.566 -4.969 1.00 82.06 87 ILE A N 1
ATOM 683 C CA . ILE A 1 87 ? 1.969 -10.816 -5.181 1.00 82.06 87 ILE A CA 1
ATOM 684 C C . ILE A 1 87 ? 1.791 -11.308 -6.620 1.00 82.06 87 ILE A C 1
ATOM 686 O O . ILE A 1 87 ? 2.748 -11.734 -7.274 1.00 82.06 87 ILE A O 1
ATOM 690 N N . HIS A 1 88 ? 0.565 -11.241 -7.134 1.00 80.94 88 HIS A N 1
ATOM 691 C CA . HIS A 1 88 ? 0.256 -11.641 -8.498 1.00 80.94 88 HIS A CA 1
ATOM 692 C C . HIS A 1 88 ? 1.001 -10.791 -9.537 1.00 80.94 88 HIS A C 1
ATOM 694 O O . HIS A 1 88 ? 1.522 -11.321 -10.525 1.00 80.94 88 HIS A O 1
ATOM 700 N N . VAL A 1 89 ? 1.077 -9.480 -9.308 1.00 79.62 89 VAL A N 1
ATOM 701 C CA . VAL A 1 89 ? 1.806 -8.534 -10.155 1.00 79.62 89 VAL A CA 1
ATOM 702 C C . VAL A 1 89 ? 3.313 -8.775 -10.098 1.00 79.62 89 VAL A C 1
ATOM 704 O O . VAL A 1 89 ? 3.950 -8.808 -11.154 1.00 79.62 89 VAL A O 1
ATOM 707 N N . ASP A 1 90 ? 3.886 -9.005 -8.913 1.00 75.31 90 ASP A N 1
ATOM 708 C CA . ASP A 1 90 ? 5.324 -9.267 -8.767 1.00 75.31 90 ASP A CA 1
ATOM 709 C C . ASP A 1 90 ? 5.733 -10.584 -9.448 1.00 75.31 90 ASP A C 1
ATOM 711 O O . ASP A 1 90 ? 6.692 -10.612 -10.219 1.00 75.31 90 ASP A O 1
ATOM 715 N N . ASN A 1 91 ? 4.925 -11.642 -9.322 1.00 71.50 91 ASN A N 1
ATOM 716 C CA . ASN A 1 91 ? 5.145 -12.901 -10.047 1.00 71.50 91 ASN A CA 1
ATOM 717 C C . ASN A 1 91 ? 5.062 -12.742 -11.578 1.00 71.50 91 ASN A C 1
ATOM 719 O O . ASN A 1 91 ? 5.678 -13.508 -12.323 1.00 71.50 91 ASN A O 1
ATOM 723 N N . LYS A 1 92 ? 4.321 -11.743 -12.072 1.00 65.94 92 LYS A N 1
ATOM 724 C CA . LYS A 1 92 ? 4.198 -11.415 -13.502 1.00 65.94 92 LYS A CA 1
ATOM 725 C C . LYS A 1 92 ? 5.167 -10.318 -13.970 1.00 65.94 92 LYS A C 1
ATOM 727 O O . LYS A 1 92 ? 5.116 -9.951 -15.146 1.00 65.94 92 LYS A O 1
ATOM 732 N N . SER A 1 93 ? 6.096 -9.848 -13.127 1.00 60.16 93 SER A N 1
ATOM 733 C CA . SER A 1 93 ? 7.070 -8.753 -13.381 1.00 60.16 93 SER A CA 1
ATOM 734 C C . SER A 1 93 ? 7.943 -8.921 -14.647 1.00 60.16 93 SER A C 1
ATOM 736 O O . SER A 1 93 ? 8.559 -7.966 -15.115 1.00 60.16 93 SER A O 1
ATOM 738 N N . SER A 1 94 ? 7.874 -10.061 -15.348 1.00 56.91 94 SER A N 1
ATOM 739 C CA . SER A 1 94 ? 8.386 -10.217 -16.723 1.00 56.91 94 SER A CA 1
ATOM 740 C C . SER A 1 94 ? 7.887 -9.168 -17.736 1.00 56.91 94 SER A C 1
ATOM 742 O O . SER A 1 94 ? 8.420 -9.112 -18.837 1.00 56.91 94 SER A O 1
ATOM 744 N N . THR A 1 95 ? 6.891 -8.338 -17.403 1.00 64.12 95 THR A N 1
ATOM 745 C CA . THR A 1 95 ? 6.299 -7.326 -18.294 1.00 64.12 95 THR A CA 1
ATOM 746 C C . THR A 1 95 ? 7.032 -5.978 -18.371 1.00 64.12 95 THR A C 1
ATOM 748 O O . THR A 1 95 ? 6.554 -5.086 -19.073 1.00 64.12 95 THR A O 1
ATOM 751 N N . TRP A 1 96 ? 8.192 -5.817 -17.721 1.00 65.00 96 TRP A N 1
ATOM 752 C CA . TRP A 1 96 ? 8.986 -4.573 -17.733 1.00 65.00 96 TRP A CA 1
ATOM 753 C C . TRP A 1 96 ? 9.291 -4.042 -19.148 1.00 65.00 96 TRP A C 1
ATOM 755 O O . TRP A 1 96 ? 9.275 -2.834 -19.386 1.00 65.00 96 TRP A O 1
ATOM 765 N N . TRP A 1 97 ? 9.477 -4.938 -20.128 1.00 64.44 97 TRP A N 1
ATOM 766 C CA . TRP A 1 97 ? 9.726 -4.585 -21.532 1.00 64.44 97 TRP A CA 1
ATOM 767 C C . TRP A 1 97 ? 8.574 -3.804 -22.176 1.00 64.44 97 TRP A C 1
ATOM 769 O O . TRP A 1 97 ? 8.803 -3.096 -23.156 1.00 64.44 97 TRP A O 1
ATOM 779 N N . ARG A 1 98 ? 7.350 -3.850 -21.623 1.00 69.56 98 ARG A N 1
ATOM 780 C CA . ARG A 1 98 ? 6.244 -2.996 -22.089 1.00 69.56 98 ARG A CA 1
ATOM 781 C C . ARG A 1 98 ? 6.524 -1.512 -21.876 1.00 69.56 98 ARG A C 1
ATOM 783 O O . ARG A 1 98 ? 6.043 -0.716 -22.668 1.00 69.56 98 ARG A O 1
ATOM 790 N N . ARG A 1 99 ? 7.358 -1.129 -20.903 1.00 68.31 99 ARG A N 1
ATOM 791 C CA . ARG A 1 99 ? 7.788 0.271 -20.706 1.00 68.31 99 ARG A CA 1
ATOM 792 C C . ARG A 1 99 ? 8.724 0.779 -21.805 1.00 68.31 99 ARG A C 1
ATOM 794 O O . ARG A 1 99 ? 8.913 1.981 -21.948 1.00 68.31 99 ARG A O 1
ATOM 801 N N . LEU A 1 100 ? 9.291 -0.126 -22.605 1.00 71.12 100 LEU A N 1
ATOM 802 C CA . LEU A 1 100 ? 10.108 0.224 -23.769 1.00 71.12 100 LEU A CA 1
ATOM 803 C C . LEU A 1 100 ? 9.258 0.523 -25.012 1.00 71.12 100 LEU A C 1
ATOM 805 O O . LEU A 1 100 ? 9.776 1.073 -25.986 1.00 71.12 100 LEU A O 1
ATOM 809 N N . LEU A 1 101 ? 7.970 0.161 -24.994 1.00 69.69 101 LEU A N 1
ATOM 810 C CA . LEU A 1 101 ? 7.049 0.417 -26.095 1.00 69.69 101 LEU A CA 1
ATOM 811 C C . LEU A 1 101 ? 6.586 1.887 -26.096 1.00 69.69 101 LEU A C 1
ATOM 813 O O . LEU A 1 101 ? 6.550 2.536 -25.050 1.00 69.69 101 LEU A O 1
ATOM 817 N N . PRO A 1 102 ? 6.208 2.440 -27.263 1.00 66.19 102 PRO A N 1
ATOM 818 C CA . PRO A 1 102 ? 5.614 3.771 -27.343 1.00 66.19 102 PRO A CA 1
ATOM 819 C C . PRO A 1 102 ? 4.364 3.886 -26.457 1.00 66.19 102 PRO A C 1
ATOM 821 O O . PRO A 1 102 ? 3.529 2.985 -26.447 1.00 66.19 102 PRO A O 1
ATOM 824 N N . SER A 1 103 ? 4.196 5.026 -25.776 1.00 57.34 103 SER A N 1
ATOM 825 C CA . SER A 1 103 ? 3.106 5.272 -24.811 1.00 57.34 103 SER A CA 1
ATOM 826 C C . SER A 1 103 ? 1.693 5.048 -25.374 1.00 57.34 103 SER A C 1
ATOM 828 O O . SER A 1 103 ? 0.787 4.722 -24.618 1.00 57.34 103 SER A O 1
ATOM 830 N N . CYS A 1 104 ? 1.495 5.149 -26.692 1.00 51.75 104 CYS A N 1
ATOM 831 C CA . CYS A 1 104 ? 0.209 4.880 -27.343 1.00 51.75 104 CYS A CA 1
ATOM 832 C C . CYS A 1 104 ? -0.148 3.387 -27.478 1.00 51.75 104 CYS A C 1
ATOM 834 O O . CYS A 1 104 ? -1.266 3.075 -27.877 1.00 51.75 104 CYS A O 1
ATOM 836 N N . MET A 1 105 ? 0.779 2.469 -27.183 1.00 53.62 105 MET A N 1
ATOM 837 C CA . MET A 1 105 ? 0.598 1.019 -27.356 1.00 53.62 105 MET A CA 1
ATOM 838 C C . MET A 1 105 ? 0.521 0.245 -26.033 1.00 53.62 105 MET A C 1
ATOM 840 O O . MET A 1 105 ? 0.401 -0.981 -26.046 1.00 53.62 105 MET A O 1
ATOM 844 N N . VAL A 1 106 ? 0.607 0.930 -24.891 1.00 57.12 106 VAL A N 1
ATOM 845 C CA . VAL A 1 106 ? 0.746 0.294 -23.577 1.00 57.12 106 VAL A CA 1
ATOM 846 C C . VAL A 1 106 ? -0.492 0.588 -22.735 1.00 57.12 106 VAL A C 1
ATOM 848 O O . VAL A 1 106 ? -0.727 1.726 -22.345 1.00 57.12 106 VAL A O 1
ATOM 851 N N . ALA A 1 107 ? -1.284 -0.448 -22.448 1.00 59.28 107 ALA A N 1
ATOM 852 C CA . ALA A 1 107 ? -2.224 -0.417 -21.328 1.00 59.28 107 ALA A CA 1
ATOM 853 C C . ALA A 1 107 ? -1.436 -0.277 -20.013 1.00 59.28 107 ALA A C 1
ATOM 855 O O . ALA A 1 107 ? -0.320 -0.797 -19.936 1.00 59.28 107 ALA A O 1
ATOM 856 N N . VAL A 1 108 ? -2.005 0.418 -19.018 1.00 57.12 108 VAL A N 1
ATOM 857 C CA . VAL A 1 108 ? -1.369 0.701 -17.715 1.00 57.12 108 VAL A CA 1
ATOM 858 C C . VAL A 1 108 ? -0.634 -0.544 -17.193 1.00 57.12 108 VAL A C 1
ATOM 860 O O . VAL A 1 108 ? -1.234 -1.622 -17.154 1.00 57.12 108 VAL A O 1
ATOM 863 N N . PRO A 1 109 ? 0.667 -0.450 -16.859 1.00 64.25 109 PRO A N 1
ATOM 864 C CA . PRO A 1 109 ? 1.396 -1.586 -16.320 1.00 64.25 109 PRO A CA 1
ATOM 865 C C . PRO A 1 109 ? 0.751 -2.071 -15.013 1.00 64.25 109 PRO A C 1
ATOM 867 O O . PRO A 1 109 ? 0.420 -1.238 -14.170 1.00 64.25 109 PRO A O 1
ATOM 870 N N . PRO A 1 110 ? 0.657 -3.393 -14.779 1.00 70.88 110 PRO A N 1
ATOM 871 C CA . PRO A 1 110 ? 0.046 -3.936 -13.561 1.00 70.88 110 PRO A CA 1
ATOM 872 C C . PRO A 1 110 ? 0.699 -3.433 -12.259 1.00 70.88 110 PRO A C 1
ATOM 874 O O . PRO A 1 110 ? 0.063 -3.392 -11.214 1.00 70.88 110 PRO A O 1
ATOM 877 N N . LEU A 1 111 ? 1.971 -3.013 -12.315 1.00 79.56 111 LEU A N 1
ATOM 878 C CA . LEU A 1 111 ? 2.686 -2.448 -11.168 1.00 79.56 111 LEU A CA 1
ATOM 879 C C . LEU A 1 111 ? 2.218 -1.039 -10.794 1.00 79.56 111 LEU A C 1
ATOM 881 O O . LEU A 1 111 ? 2.176 -0.718 -9.612 1.00 79.56 111 LEU A O 1
ATOM 885 N N . ASP A 1 112 ? 1.870 -0.205 -11.772 1.00 82.75 112 ASP A N 1
ATOM 886 C CA . ASP A 1 112 ? 1.395 1.155 -11.498 1.00 82.75 112 ASP A CA 1
ATOM 887 C C . ASP A 1 112 ? -0.009 1.123 -10.875 1.00 82.75 112 ASP A C 1
ATOM 889 O O . ASP A 1 112 ? -0.306 1.908 -9.974 1.00 82.75 112 ASP A O 1
ATOM 893 N N . GLU A 1 113 ? -0.829 0.153 -11.288 1.00 85.75 113 GLU A N 1
ATOM 894 C CA . GLU A 1 113 ? -2.112 -0.171 -10.658 1.00 85.75 113 GLU A CA 1
ATOM 895 C C . GLU A 1 113 ? -1.914 -0.662 -9.217 1.00 85.75 113 GLU A C 1
ATOM 897 O O . GLU A 1 113 ? -2.460 -0.065 -8.295 1.00 85.75 113 GLU A O 1
ATOM 902 N N . ALA A 1 114 ? -1.026 -1.637 -8.988 1.00 87.81 114 ALA A N 1
ATOM 903 C CA . ALA A 1 114 ? -0.729 -2.127 -7.638 1.00 87.81 114 ALA A CA 1
ATOM 904 C C . ALA A 1 114 ? -0.234 -1.015 -6.697 1.00 87.81 114 ALA A C 1
ATOM 906 O O . ALA A 1 114 ? -0.622 -0.954 -5.533 1.00 87.81 114 ALA A O 1
ATOM 907 N N . VAL A 1 115 ? 0.594 -0.094 -7.199 1.00 90.94 115 VAL A N 1
ATOM 908 C CA . VAL A 1 115 ? 1.051 1.073 -6.428 1.00 90.94 115 VAL A CA 1
ATOM 909 C C . VAL A 1 115 ? -0.112 2.004 -6.085 1.00 90.94 115 VAL A C 1
ATOM 911 O O . VAL A 1 115 ? -0.172 2.517 -4.967 1.00 90.94 115 VAL A O 1
ATOM 914 N N . SER A 1 116 ? -1.026 2.241 -7.028 1.00 91.81 116 SER A N 1
ATOM 915 C CA . SER A 1 116 ? -2.232 3.041 -6.799 1.00 91.81 116 SER A CA 1
ATOM 916 C C . SER A 1 116 ? -3.126 2.420 -5.725 1.00 91.81 116 SER A C 1
ATOM 918 O O . SER A 1 116 ? -3.536 3.115 -4.792 1.00 91.81 116 SER A O 1
ATOM 920 N N . ASP A 1 117 ? -3.369 1.116 -5.821 1.00 92.06 117 ASP A N 1
ATOM 921 C CA . ASP A 1 117 ? -4.258 0.381 -4.923 1.00 92.06 117 ASP A CA 1
ATOM 922 C C . ASP A 1 117 ? -3.705 0.331 -3.501 1.00 92.06 117 ASP A C 1
ATOM 924 O O . ASP A 1 117 ? -4.413 0.673 -2.553 1.00 92.06 117 ASP A O 1
ATOM 928 N N . VAL A 1 118 ? -2.415 0.016 -3.337 1.00 95.19 118 VAL A N 1
ATOM 929 C CA . VAL A 1 118 ? -1.756 0.020 -2.020 1.00 95.19 118 VAL A CA 1
ATOM 930 C C . VAL A 1 118 ? -1.781 1.419 -1.402 1.00 95.19 118 VAL A C 1
ATOM 932 O O . VAL A 1 118 ? -2.041 1.571 -0.207 1.00 95.19 118 VAL A O 1
ATOM 935 N N . LYS A 1 119 ? -1.575 2.469 -2.206 1.00 95.75 119 LYS A N 1
ATOM 936 C CA . LYS A 1 119 ? -1.646 3.856 -1.730 1.00 95.75 119 LYS A CA 1
ATOM 937 C C . LYS A 1 119 ? -3.061 4.238 -1.289 1.00 95.75 119 LYS A C 1
ATOM 939 O O . LYS A 1 119 ? -3.228 4.897 -0.261 1.00 95.75 119 LYS A O 1
ATOM 944 N N . GLN A 1 120 ? -4.081 3.846 -2.051 1.00 95.62 120 GLN A N 1
ATOM 945 C CA . GLN A 1 120 ? -5.477 4.078 -1.685 1.00 95.62 120 GLN A CA 1
ATOM 946 C C . GLN A 1 120 ? -5.848 3.305 -0.418 1.00 95.62 120 GLN A C 1
ATOM 948 O O . GLN A 1 120 ? -6.501 3.855 0.470 1.00 95.62 120 GLN A O 1
ATOM 953 N N . LEU A 1 121 ? -5.408 2.054 -0.313 1.00 96.12 121 LEU A N 1
ATOM 954 C CA . LEU A 1 121 ? -5.609 1.221 0.861 1.00 96.12 121 LEU A CA 1
ATOM 955 C C . LEU A 1 121 ? -4.977 1.863 2.096 1.00 96.12 121 LEU A C 1
ATOM 957 O O . LEU A 1 121 ? -5.669 2.042 3.092 1.00 96.12 121 LEU A O 1
ATOM 961 N N . LYS A 1 122 ? -3.723 2.316 2.012 1.00 97.00 122 LYS A N 1
ATOM 962 C CA . LYS A 1 122 ? -3.060 3.052 3.096 1.00 97.00 122 LYS A CA 1
ATOM 963 C C . LYS A 1 122 ? -3.877 4.259 3.562 1.00 97.00 122 LYS A C 1
ATOM 965 O O . LYS A 1 122 ? -4.122 4.395 4.756 1.00 97.00 122 LYS A O 1
ATOM 970 N N . ALA A 1 123 ? -4.363 5.089 2.637 1.00 96.69 123 ALA A N 1
ATOM 971 C CA . ALA A 1 123 ? -5.208 6.232 2.989 1.00 96.69 123 ALA A CA 1
ATOM 972 C C . ALA A 1 123 ? -6.500 5.799 3.710 1.00 96.69 123 ALA A C 1
ATOM 974 O O . ALA A 1 123 ? -6.912 6.419 4.688 1.00 96.69 123 ALA A O 1
ATOM 975 N N . ARG A 1 124 ? -7.121 4.689 3.285 1.00 95.19 124 ARG A N 1
ATOM 976 C CA . ARG A 1 124 ? -8.301 4.129 3.964 1.00 95.19 124 ARG A CA 1
ATOM 977 C C . ARG A 1 124 ? -7.982 3.627 5.375 1.00 95.19 124 ARG A C 1
ATOM 979 O O . ARG A 1 124 ? -8.811 3.811 6.267 1.00 95.19 124 ARG A O 1
ATOM 986 N N . VAL A 1 125 ? -6.820 3.001 5.576 1.00 95.38 125 VAL A N 1
ATOM 987 C CA . VAL A 1 125 ? -6.340 2.565 6.899 1.00 95.38 125 VAL A CA 1
ATOM 988 C C . VAL A 1 125 ? -6.168 3.775 7.818 1.00 95.38 125 VAL A C 1
ATOM 990 O O . VAL A 1 125 ? -6.738 3.797 8.911 1.00 95.38 125 VAL A O 1
ATOM 993 N N . GLU A 1 126 ? -5.479 4.815 7.342 1.00 94.25 126 GLU A N 1
ATOM 994 C CA . GLU A 1 126 ? -5.297 6.076 8.069 1.00 94.25 126 GLU A CA 1
ATOM 995 C C . GLU A 1 126 ? -6.648 6.720 8.421 1.00 94.25 126 GLU A C 1
ATOM 997 O O . GLU A 1 126 ? -6.861 7.128 9.562 1.00 94.25 126 GLU A O 1
ATOM 1002 N N . ASP A 1 127 ? -7.614 6.732 7.499 1.00 93.25 127 ASP A N 1
ATOM 1003 C CA . ASP A 1 127 ? -8.957 7.258 7.762 1.00 93.25 127 ASP A CA 1
ATOM 1004 C C . ASP A 1 127 ? -9.701 6.469 8.853 1.00 93.25 127 ASP A C 1
ATOM 1006 O O . ASP A 1 127 ? -10.420 7.062 9.666 1.00 93.25 127 ASP A O 1
ATOM 1010 N N . VAL A 1 128 ? -9.585 5.133 8.873 1.00 91.19 128 VAL A N 1
ATOM 1011 C CA . VAL A 1 128 ? -10.189 4.283 9.920 1.00 91.19 128 VAL A CA 1
ATOM 1012 C C . VAL A 1 128 ? -9.528 4.550 11.272 1.00 91.19 128 VAL A C 1
ATOM 1014 O O . VAL A 1 128 ? -10.235 4.675 12.277 1.00 91.19 128 VAL A O 1
ATOM 1017 N N . SER A 1 129 ? -8.204 4.696 11.288 1.00 87.88 129 SER A N 1
ATOM 1018 C CA . SER A 1 129 ? -7.418 5.032 12.478 1.00 87.88 129 SER A CA 1
ATOM 1019 C C . SER A 1 129 ? -7.791 6.414 13.033 1.00 87.88 129 SER A C 1
ATOM 1021 O O . SER A 1 129 ? -8.154 6.564 14.201 1.00 87.88 129 SER A O 1
ATOM 1023 N N . GLN A 1 130 ? -7.863 7.433 12.174 1.00 89.38 130 GLN A N 1
ATOM 1024 C CA . GLN A 1 130 ? -8.246 8.794 12.559 1.00 89.38 130 GLN A CA 1
ATOM 1025 C C . GLN A 1 130 ? -9.698 8.906 13.025 1.00 89.38 130 GLN A C 1
ATOM 1027 O O . GLN A 1 130 ? -9.996 9.677 13.941 1.00 89.38 130 GLN A O 1
ATOM 1032 N N . ARG A 1 131 ? -10.625 8.159 12.412 1.00 85.19 131 ARG A N 1
ATOM 1033 C CA . ARG A 1 131 ? -12.008 8.069 12.902 1.00 85.19 131 ARG A CA 1
ATOM 1034 C C . ARG A 1 131 ? -12.058 7.421 14.280 1.00 85.19 131 ARG A C 1
ATOM 1036 O O . ARG A 1 131 ? -12.809 7.910 15.120 1.00 85.19 131 ARG A O 1
ATOM 1043 N N . ASN A 1 132 ? -11.240 6.393 14.524 1.00 80.25 132 ASN A N 1
ATOM 1044 C CA . ASN A 1 132 ? -11.114 5.801 15.852 1.00 80.25 132 ASN A CA 1
ATOM 1045 C C . ASN A 1 132 ? -10.692 6.854 16.870 1.00 80.25 132 ASN A C 1
ATOM 1047 O O . ASN A 1 132 ? -11.399 7.060 17.843 1.00 80.25 132 ASN A O 1
ATOM 1051 N N . MET A 1 133 ? -9.606 7.589 16.607 1.00 78.88 133 MET A N 1
ATOM 1052 C CA . MET A 1 133 ? -9.173 8.663 17.503 1.00 78.88 133 MET A CA 1
ATOM 1053 C C . MET A 1 133 ? -10.307 9.667 17.726 1.00 78.88 133 MET A C 1
ATOM 1055 O O . MET A 1 133 ? -10.666 9.969 18.849 1.00 78.88 133 MET A O 1
ATOM 1059 N N . ARG A 1 134 ? -10.978 10.127 16.673 1.00 82.44 134 ARG A N 1
ATOM 1060 C CA . ARG A 1 134 ? -12.014 11.162 16.802 1.00 82.44 134 ARG A CA 1
ATOM 1061 C C . ARG A 1 134 ? -13.212 10.768 17.671 1.00 82.44 134 ARG A C 1
ATOM 1063 O O . ARG A 1 134 ? -13.791 11.646 18.305 1.00 82.44 134 ARG A O 1
ATOM 1070 N N . TYR A 1 135 ? -13.610 9.497 17.658 1.00 75.50 135 TYR A N 1
ATOM 1071 C CA . TYR A 1 135 ? -14.834 9.031 18.321 1.00 75.50 135 TYR A CA 1
ATOM 1072 C C . TYR A 1 135 ? -14.588 8.115 19.528 1.00 75.50 135 TYR A C 1
ATOM 1074 O O . TYR A 1 135 ? -15.501 7.940 20.328 1.00 75.50 135 TYR A O 1
ATOM 1082 N N . ASN A 1 136 ? -13.378 7.566 19.668 1.00 68.38 136 ASN A N 1
ATOM 1083 C CA . ASN A 1 136 ? -12.966 6.613 20.703 1.00 68.38 136 ASN A CA 1
ATOM 1084 C C . ASN A 1 136 ? -11.694 7.074 21.442 1.00 68.38 136 ASN A C 1
ATOM 1086 O O . ASN A 1 136 ? -10.901 6.223 21.837 1.00 68.38 136 ASN A O 1
ATOM 1090 N N . LEU A 1 137 ? -11.449 8.384 21.615 1.00 56.38 137 LEU A N 1
ATOM 1091 C CA . LEU A 1 137 ? -10.382 8.885 22.502 1.00 56.38 137 LEU A CA 1
ATOM 1092 C C . LEU A 1 137 ? -10.584 8.314 23.916 1.00 56.38 137 LEU A C 1
ATOM 1094 O O . LEU A 1 137 ? -11.304 8.902 24.711 1.00 56.38 137 LEU A O 1
ATOM 1098 N N . ILE A 1 138 ? -9.945 7.167 24.151 1.00 53.81 138 ILE A N 1
ATOM 1099 C CA . ILE A 1 138 ? -9.581 6.523 25.410 1.00 53.81 138 ILE A CA 1
ATOM 1100 C C . ILE A 1 138 ? -10.760 6.418 26.376 1.00 53.81 138 ILE A C 1
ATOM 1102 O O . ILE A 1 138 ? -11.169 7.385 27.008 1.00 53.81 138 ILE A O 1
ATOM 1106 N N . SER A 1 139 ? -11.291 5.206 26.510 1.00 53.78 139 SER A N 1
ATOM 1107 C CA . SER A 1 139 ? -12.057 4.803 27.687 1.00 53.78 139 SER A CA 1
ATOM 1108 C C . SER A 1 139 ? -11.186 4.981 28.941 1.00 53.78 139 SER A C 1
ATOM 1110 O O . SER A 1 139 ? -10.607 4.018 29.426 1.00 53.78 139 SER A O 1
ATOM 1112 N N . ASP A 1 140 ? -11.014 6.213 29.412 1.00 44.25 140 ASP A N 1
ATOM 1113 C CA . ASP A 1 140 ? -10.441 6.509 30.719 1.00 44.25 140 ASP A CA 1
ATOM 1114 C C . ASP A 1 140 ? -11.563 6.438 31.775 1.00 44.25 140 ASP A C 1
ATOM 1116 O O . ASP A 1 140 ? -12.725 6.698 31.447 1.00 44.25 140 ASP A O 1
ATOM 1120 N N . PRO A 1 141 ? -11.211 6.004 32.999 1.00 47.03 141 PRO A N 1
ATOM 1121 C CA . PRO A 1 141 ? -12.000 5.110 33.858 1.00 47.03 141 PRO A CA 1
ATOM 1122 C C . PRO A 1 141 ? -13.333 5.642 34.394 1.00 47.03 141 PRO A C 1
ATOM 1124 O O . PRO A 1 141 ? -13.464 6.867 34.619 1.00 47.03 141 PRO A O 1
#

Secondary structure (DSSP, 8-state):
-HHHHHHHHHHHHHHHHHHHHHHHHHHHHHHHHHHHHHHHHHHHHHHHHHHHHH--TTGGGSHHHHHHHHHHHHHHHHHHHHHHHHHHHHHTGGGGGGGGS-GGG----HHHHHHHHHHHHHHHHHHHHHHHHHHH-----

Mean predicted aligned error: 7.87 Å

Nearest PDB structures (foldseek):
  7t38-assembly1_A  TM=2.580E-01  e=8.794E+00  Rattus norvegicus

InterPro domains:
  IPR038005 Virus X resistance protein-like, coiled-coil domain [cd14798] (17-129)
  IPR041118 Disease resistance, N-terminal [PF18052] (12-94)